Protein AF-A0A2I2DUN1-F1 (afdb_monomer_lite)

pLDDT: mean 84.54, std 8.42, range [51.53, 95.88]

Secondary structure (DSSP, 8-state):
-HHHHHHHHHSPPPPHHHHHHHHHHT-SGGGHHHHHHHHHHHHHHHTSSHHHHHHHHHHHHHHHHHTSTTHHHHHHHHHHHHHHHHHHHHHH-TT-HHHHHHHHHHHHHHHHHHHHTGGGHHHHH---S--

Structure (mmCIF, N/CA/C/O backbone):
data_AF-A0A2I2DUN1-F1
#
_entry.id   AF-A0A2I2DUN1-F1
#
loop_
_atom_site.group_PDB
_atom_site.id
_atom_site.type_symbol
_atom_site.label_atom_id
_atom_site.label_alt_id
_atom_site.label_comp_id
_atom_site.label_asym_id
_atom_site.label_entity_id
_atom_site.label_seq_id
_atom_site.pdbx_PDB_ins_code
_atom_site.Cartn_x
_atom_site.Cartn_y
_atom_site.Cartn_z
_atom_site.occupancy
_atom_site.B_iso_or_equiv
_atom_site.auth_s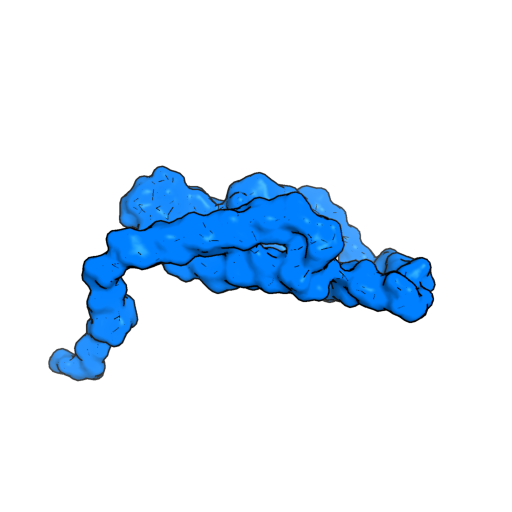eq_id
_atom_site.auth_comp_id
_atom_site.auth_asym_id
_atom_site.auth_atom_id
_atom_site.pdbx_PDB_model_num
ATOM 1 N N . MET A 1 1 ? -8.203 2.392 -2.432 1.00 71.81 1 MET A N 1
ATOM 2 C CA . MET A 1 1 ? -8.139 1.013 -1.894 1.00 71.81 1 MET A CA 1
ATOM 3 C C . MET A 1 1 ? -9.048 0.080 -2.682 1.00 71.81 1 MET A C 1
ATOM 5 O O . MET A 1 1 ? -8.516 -0.752 -3.393 1.00 71.81 1 MET A O 1
ATOM 9 N N . ILE A 1 2 ? -10.376 0.272 -2.680 1.00 75.69 2 ILE A N 1
ATOM 10 C CA . ILE A 1 2 ? -11.302 -0.613 -3.422 1.00 75.69 2 ILE A CA 1
ATOM 11 C C . ILE A 1 2 ? -11.012 -0.655 -4.931 1.00 75.69 2 ILE A C 1
ATOM 13 O O . ILE A 1 2 ? -10.870 -1.734 -5.494 1.00 75.69 2 ILE A O 1
ATOM 17 N N . TYR A 1 3 ? -10.852 0.506 -5.572 1.00 76.25 3 TYR A N 1
ATOM 18 C CA . TYR A 1 3 ? -10.528 0.588 -7.003 1.00 76.25 3 TYR A CA 1
ATOM 19 C C . TYR A 1 3 ? -9.243 -0.183 -7.371 1.00 76.25 3 TYR A C 1
ATOM 21 O O . TYR A 1 3 ? -9.270 -1.042 -8.251 1.00 76.25 3 TYR A O 1
ATOM 29 N N . GLY A 1 4 ? -8.149 0.054 -6.636 1.00 73.38 4 GLY A N 1
ATOM 30 C CA . GLY A 1 4 ? -6.874 -0.647 -6.839 1.00 73.38 4 GLY A CA 1
ATOM 31 C C . GLY A 1 4 ? -6.973 -2.156 -6.600 1.00 73.38 4 GLY A C 1
ATOM 32 O O . GLY A 1 4 ? -6.402 -2.932 -7.361 1.00 73.38 4 GLY A O 1
ATOM 33 N N . GLY A 1 5 ? -7.768 -2.584 -5.615 1.00 74.69 5 GLY A N 1
ATOM 34 C CA . GLY A 1 5 ? -8.011 -3.998 -5.344 1.00 74.69 5 GLY A CA 1
ATOM 35 C C . GLY A 1 5 ? -8.710 -4.716 -6.501 1.00 74.69 5 GLY A C 1
ATOM 36 O O . GLY A 1 5 ? -8.259 -5.782 -6.908 1.00 74.69 5 GLY A O 1
ATOM 37 N N . VAL A 1 6 ? -9.758 -4.121 -7.090 1.00 78.69 6 VAL A N 1
AT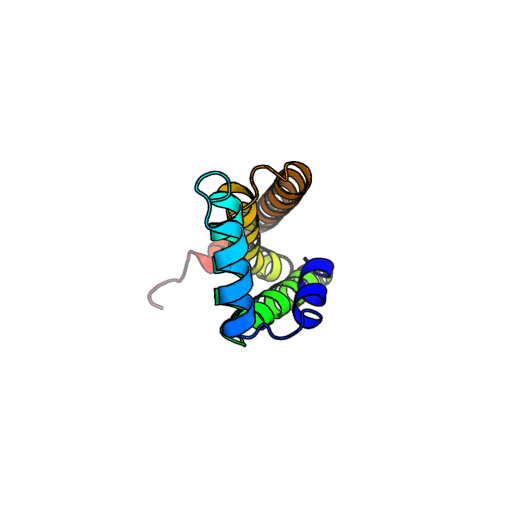OM 38 C CA . VAL A 1 6 ? -10.477 -4.701 -8.246 1.00 78.69 6 VAL A CA 1
ATOM 39 C C . VAL A 1 6 ? -9.569 -4.827 -9.472 1.00 78.69 6 VAL A C 1
ATOM 41 O O . VAL A 1 6 ? -9.553 -5.872 -10.125 1.00 78.69 6 VAL A O 1
ATOM 44 N N . GLN A 1 7 ? -8.770 -3.799 -9.766 1.00 78.81 7 GLN A N 1
ATOM 45 C CA . GLN A 1 7 ? -7.868 -3.780 -10.923 1.00 78.81 7 GLN A CA 1
ATOM 46 C C . GLN A 1 7 ? -6.846 -4.933 -10.896 1.00 78.81 7 GLN A C 1
ATOM 48 O O . GLN A 1 7 ? -6.428 -5.443 -11.941 1.00 78.81 7 GLN A O 1
ATOM 53 N N . LYS A 1 8 ? -6.470 -5.401 -9.699 1.00 76.25 8 LYS A N 1
ATOM 54 C CA . LYS A 1 8 ? -5.523 -6.510 -9.529 1.00 76.25 8 LYS A CA 1
ATOM 55 C C . LYS A 1 8 ? -6.072 -7.858 -9.997 1.00 76.25 8 LYS A C 1
ATOM 57 O O . LYS A 1 8 ? -5.286 -8.677 -10.464 1.00 76.25 8 LYS A O 1
ATOM 62 N N . PHE A 1 9 ? -7.390 -8.063 -9.963 1.00 78.31 9 PHE A N 1
ATOM 63 C CA . PHE A 1 9 ? -8.041 -9.285 -10.461 1.00 78.31 9 PHE A CA 1
ATOM 64 C C . PHE A 1 9 ? -8.291 -9.275 -11.972 1.00 78.31 9 PHE A C 1
ATOM 66 O O . PHE A 1 9 ? -8.502 -10.328 -12.564 1.00 78.31 9 PHE A O 1
ATOM 73 N N . GLN A 1 10 ? -8.256 -8.101 -12.603 1.00 75.62 10 GLN A N 1
ATOM 74 C CA . GLN A 1 10 ? -8.460 -7.942 -14.047 1.00 75.62 10 GLN A CA 1
ATOM 75 C C . GLN A 1 10 ? -7.154 -8.050 -14.849 1.00 75.62 10 GLN A C 1
ATOM 77 O O . GLN A 1 10 ? -7.181 -8.100 -16.076 1.00 75.62 10 GLN A O 1
ATOM 82 N N . SER A 1 11 ? -6.001 -8.068 -14.173 1.00 69.25 11 SER A N 1
ATOM 83 C CA . SER A 1 11 ? -4.699 -8.188 -14.832 1.00 69.25 11 SER A CA 1
ATOM 84 C C . SER A 1 11 ? -4.514 -9.597 -15.415 1.00 69.25 11 SER A C 1
ATOM 86 O O . SER A 1 11 ? -4.630 -10.563 -14.658 1.00 69.25 11 SER A O 1
ATOM 88 N N . PRO A 1 12 ? -4.185 -9.742 -16.715 1.00 73.12 12 PRO A N 1
ATOM 89 C CA . PRO A 1 12 ? -3.924 -11.051 -17.301 1.00 73.12 12 PRO A CA 1
ATOM 90 C C . PRO A 1 12 ? -2.699 -11.715 -16.643 1.00 73.12 12 PRO A C 1
ATOM 92 O O . PRO A 1 12 ? -1.795 -11.003 -16.179 1.00 73.12 12 PRO A O 1
ATOM 95 N N . PRO A 1 13 ? -2.643 -13.060 -16.601 1.00 72.38 13 PRO A N 1
ATOM 96 C CA . PRO A 1 13 ? -1.451 -13.779 -16.165 1.00 72.38 13 PRO A CA 1
ATOM 97 C C . PRO A 1 13 ? -0.275 -13.396 -17.064 1.00 72.38 13 PRO A C 1
ATOM 99 O O . PRO A 1 13 ? -0.421 -13.386 -18.283 1.00 72.38 13 PRO A O 1
ATOM 102 N N . ILE A 1 14 ? 0.877 -13.079 -16.473 1.00 78.88 14 ILE A N 1
ATOM 103 C CA . ILE A 1 14 ? 2.088 -12.746 -17.231 1.00 78.88 14 ILE A CA 1
ATOM 104 C C . ILE A 1 14 ? 2.970 -13.989 -17.298 1.00 78.88 14 ILE A C 1
ATOM 106 O O . ILE A 1 14 ? 3.287 -14.581 -16.264 1.00 78.88 14 ILE A O 1
ATOM 110 N N . THR A 1 15 ? 3.386 -14.377 -18.500 1.00 83.56 15 THR A N 1
ATOM 111 C CA . THR A 1 15 ? 4.255 -15.544 -18.687 1.00 83.56 15 THR A CA 1
ATOM 112 C C . THR A 1 15 ? 5.733 -15.209 -18.424 1.00 83.56 15 THR A C 1
ATOM 114 O O . THR A 1 15 ? 6.150 -14.060 -18.586 1.00 83.56 15 THR A O 1
ATOM 117 N N . PRO A 1 16 ? 6.576 -16.191 -18.049 1.00 82.94 16 PRO A N 1
ATOM 118 C CA . PRO A 1 16 ? 8.024 -15.990 -17.917 1.00 82.94 16 PRO A CA 1
ATOM 119 C C . PRO A 1 16 ? 8.706 -15.425 -19.164 1.00 82.94 16 PRO A C 1
ATOM 121 O O . PRO A 1 16 ? 9.596 -14.584 -19.046 1.00 82.94 16 PRO A O 1
ATOM 124 N N . ILE A 1 17 ? 8.253 -15.838 -20.349 1.00 86.44 17 ILE A N 1
ATOM 125 C CA . ILE A 1 17 ? 8.809 -15.386 -21.628 1.00 86.44 17 ILE A CA 1
ATOM 126 C C . ILE A 1 17 ? 8.505 -13.903 -21.866 1.00 86.44 17 ILE A C 1
ATOM 128 O O . ILE A 1 17 ? 9.417 -13.136 -22.156 1.00 86.44 17 ILE A O 1
ATOM 132 N N . GLU A 1 18 ? 7.265 -13.465 -21.639 1.00 84.75 18 GLU A N 1
ATOM 133 C CA . GLU A 1 18 ? 6.884 -12.051 -21.780 1.00 84.75 18 GLU A CA 1
ATOM 134 C C . GLU A 1 18 ? 7.641 -11.132 -20.812 1.00 84.75 18 GLU A C 1
ATOM 136 O O . GLU A 1 18 ? 7.938 -9.982 -21.141 1.00 84.75 18 GLU A O 1
ATOM 141 N N . VAL A 1 19 ? 7.954 -11.613 -19.604 1.00 86.44 19 VAL A N 1
ATOM 142 C CA . VAL A 1 19 ? 8.745 -10.846 -18.627 1.00 86.44 19 VAL A CA 1
ATOM 143 C C . VAL A 1 19 ? 10.181 -10.694 -19.092 1.00 86.44 19 VAL A C 1
ATOM 145 O O . VAL A 1 19 ? 10.721 -9.593 -19.007 1.00 86.44 19 VAL A O 1
ATOM 148 N N . LEU A 1 20 ? 10.781 -11.763 -19.618 1.00 87.69 20 LEU A N 1
ATOM 149 C CA . LEU A 1 20 ? 12.129 -11.720 -20.173 1.00 87.69 20 LEU A CA 1
ATOM 150 C C . LEU A 1 20 ? 12.208 -10.767 -21.373 1.00 87.69 20 LEU A C 1
ATOM 152 O O . LEU A 1 20 ? 13.117 -9.943 -21.443 1.00 87.69 20 LEU A O 1
ATOM 156 N N . GLU A 1 21 ? 11.238 -10.827 -22.285 1.00 87.88 21 GLU A N 1
ATOM 157 C CA . GLU A 1 21 ? 11.159 -9.917 -23.433 1.00 87.88 21 GLU A CA 1
ATOM 158 C C . GLU A 1 21 ? 11.015 -8.454 -22.999 1.00 87.88 21 GLU A C 1
ATOM 160 O O . GLU A 1 21 ? 11.733 -7.585 -23.501 1.00 87.88 21 GLU A O 1
ATOM 165 N N . LYS A 1 22 ? 10.136 -8.167 -22.028 1.00 85.69 22 LYS A N 1
ATOM 166 C CA . LYS A 1 22 ? 9.994 -6.815 -21.472 1.00 85.69 22 LYS A CA 1
ATOM 167 C C . LYS A 1 22 ? 11.271 -6.353 -20.779 1.00 85.69 22 LYS A C 1
ATOM 169 O O . LYS A 1 22 ? 11.701 -5.236 -21.031 1.00 85.69 22 LYS A O 1
ATOM 174 N N . ALA A 1 23 ? 11.892 -7.185 -19.949 1.00 87.81 23 ALA A N 1
ATOM 175 C CA . ALA A 1 23 ? 13.126 -6.830 -19.252 1.00 87.81 23 ALA A CA 1
ATOM 176 C C . ALA A 1 23 ? 14.267 -6.519 -20.237 1.00 87.81 23 ALA A C 1
ATOM 178 O O . ALA A 1 23 ? 14.926 -5.493 -20.105 1.00 87.81 23 ALA A O 1
ATOM 179 N N . ASN A 1 24 ? 14.435 -7.339 -21.279 1.00 87.69 24 ASN A N 1
ATOM 180 C CA . ASN A 1 24 ? 15.437 -7.110 -22.325 1.00 87.69 24 ASN A CA 1
ATOM 181 C C . ASN A 1 24 ? 15.185 -5.823 -23.121 1.00 87.69 24 ASN A C 1
ATOM 183 O O . ASN A 1 24 ? 16.129 -5.180 -23.568 1.00 87.69 24 ASN A O 1
ATOM 187 N N . LYS A 1 25 ? 13.924 -5.408 -23.290 1.00 88.81 25 LYS A N 1
ATOM 188 C CA . LYS A 1 25 ? 13.594 -4.146 -23.966 1.00 88.81 25 LYS A CA 1
ATOM 189 C C . LYS A 1 25 ? 14.042 -2.909 -23.174 1.00 88.81 25 LYS A C 1
ATOM 191 O O . LYS A 1 25 ? 14.328 -1.882 -23.780 1.00 88.81 25 LYS A O 1
ATOM 196 N N . PHE A 1 26 ? 14.099 -3.007 -21.846 1.00 86.56 26 PHE A N 1
ATOM 197 C CA . PHE A 1 26 ? 14.463 -1.915 -20.936 1.00 86.56 26 PHE A CA 1
ATOM 198 C C . PHE A 1 26 ? 15.818 -2.154 -20.249 1.00 86.56 26 PHE A C 1
ATOM 200 O O . PHE A 1 26 ? 16.071 -1.612 -19.179 1.00 86.56 26 PHE A O 1
ATOM 207 N N . SER A 1 27 ? 16.701 -2.961 -20.844 1.00 84.69 27 SER A N 1
ATOM 208 C CA . SER A 1 27 ? 17.981 -3.340 -20.234 1.00 84.69 27 SER A CA 1
ATOM 209 C C . SER A 1 27 ? 19.077 -2.270 -20.331 1.00 84.69 27 SER A C 1
ATOM 211 O O . SER A 1 27 ? 20.200 -2.524 -19.896 1.00 84.69 27 SER A O 1
AT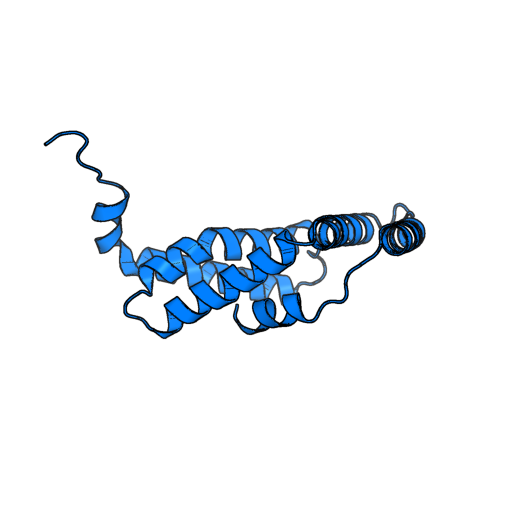OM 213 N N . SER A 1 28 ? 18.811 -1.110 -20.943 1.00 87.50 28 SER A N 1
ATOM 214 C CA . SER A 1 28 ? 19.802 -0.032 -21.014 1.00 87.50 28 SER A CA 1
ATOM 215 C C . SER A 1 28 ? 19.953 0.689 -19.663 1.00 87.50 28 SER A C 1
ATOM 217 O O . SER A 1 28 ? 18.975 0.786 -18.917 1.00 87.50 28 SER A O 1
ATOM 219 N N . PRO A 1 29 ? 21.155 1.202 -19.323 1.00 80.12 29 PRO A N 1
ATOM 220 C CA . PRO A 1 29 ? 21.414 1.823 -18.021 1.00 80.12 29 PRO A CA 1
ATOM 221 C C . PRO A 1 29 ? 20.484 2.999 -17.701 1.00 80.12 29 PRO A C 1
ATOM 223 O O . PRO A 1 29 ? 20.107 3.182 -16.549 1.00 80.12 29 PRO A O 1
ATOM 226 N N . GLU A 1 30 ? 20.057 3.774 -18.705 1.00 84.50 30 GLU A N 1
ATOM 227 C CA . GLU A 1 30 ? 19.118 4.882 -18.491 1.00 84.50 30 GLU A CA 1
ATOM 228 C C . GLU A 1 30 ? 17.701 4.448 -18.065 1.00 84.50 30 GLU A C 1
ATOM 230 O O . GLU A 1 30 ? 16.943 5.269 -17.555 1.00 84.50 30 GLU A O 1
ATOM 235 N N . ASN A 1 31 ? 17.344 3.173 -18.243 1.00 85.88 31 ASN A N 1
ATOM 236 C CA . ASN A 1 31 ? 16.021 2.626 -17.933 1.00 85.88 31 ASN A CA 1
ATOM 237 C C . ASN A 1 31 ? 15.991 1.823 -16.624 1.00 85.88 31 ASN A C 1
ATOM 239 O O . ASN A 1 31 ? 15.010 1.125 -16.357 1.00 85.88 31 ASN A O 1
ATOM 243 N N . GLU A 1 32 ? 17.038 1.904 -15.798 1.00 85.44 32 GLU A N 1
ATOM 244 C CA . GLU A 1 32 ? 17.163 1.113 -14.569 1.00 85.44 32 GLU A CA 1
ATOM 245 C C . GLU A 1 32 ? 15.924 1.189 -13.644 1.00 85.44 32 GLU A C 1
ATOM 247 O O . GLU A 1 32 ? 15.436 0.124 -13.250 1.00 85.44 32 GLU A O 1
ATOM 252 N N . PRO A 1 33 ? 15.322 2.365 -13.357 1.00 84.56 33 PRO A N 1
ATOM 253 C CA . PRO A 1 33 ? 14.117 2.441 -12.520 1.00 84.56 33 PRO A CA 1
ATOM 254 C C . PRO A 1 33 ? 12.918 1.706 -13.140 1.00 84.56 33 PRO A C 1
ATOM 256 O O . PRO A 1 33 ? 12.215 0.940 -12.476 1.00 84.56 33 PRO A O 1
ATOM 259 N N . THR A 1 34 ? 12.718 1.868 -14.451 1.00 86.06 34 THR A N 1
ATOM 260 C CA . THR A 1 34 ? 11.658 1.183 -15.200 1.00 86.06 34 THR A CA 1
ATOM 261 C C . THR A 1 34 ? 11.877 -0.329 -15.220 1.00 86.06 34 THR A C 1
ATOM 263 O O . THR A 1 34 ? 10.926 -1.096 -15.061 1.00 86.06 34 THR A O 1
ATOM 266 N N . LEU A 1 35 ? 13.126 -0.776 -15.366 1.00 88.19 35 LEU A N 1
ATOM 267 C CA . LEU A 1 35 ? 13.489 -2.187 -15.319 1.00 88.19 35 LEU A CA 1
ATOM 268 C C . LEU A 1 35 ? 13.202 -2.790 -13.937 1.00 88.19 35 LEU A C 1
ATOM 270 O O . LEU A 1 35 ? 12.586 -3.854 -13.854 1.00 88.19 35 LEU A O 1
ATOM 274 N N . GLN A 1 36 ? 13.572 -2.096 -12.857 1.00 89.38 36 GLN A N 1
ATOM 275 C CA . GLN A 1 36 ? 13.282 -2.519 -11.482 1.00 89.38 36 GLN A CA 1
ATOM 276 C C . GLN A 1 36 ? 11.769 -2.637 -11.235 1.00 89.38 36 GLN A C 1
ATOM 278 O O . GLN A 1 36 ? 11.314 -3.663 -10.721 1.00 89.38 36 GLN A O 1
ATOM 283 N N . LYS A 1 37 ? 10.970 -1.656 -11.681 1.00 88.38 37 LYS A N 1
ATOM 284 C CA . LYS A 1 37 ? 9.494 -1.697 -11.643 1.00 88.38 37 LYS A CA 1
ATOM 285 C C . LYS A 1 37 ? 8.935 -2.907 -12.391 1.00 88.38 37 LYS A C 1
ATOM 287 O O . LYS A 1 37 ? 8.114 -3.648 -11.843 1.00 88.38 37 LYS A O 1
ATOM 292 N N . ILE A 1 38 ? 9.389 -3.138 -13.626 1.00 87.62 38 ILE A N 1
ATOM 293 C CA . ILE A 1 38 ? 8.945 -4.271 -14.450 1.00 87.62 38 ILE A CA 1
ATOM 294 C C . ILE A 1 38 ? 9.246 -5.590 -13.746 1.00 87.62 38 ILE A C 1
ATOM 296 O O . ILE A 1 38 ? 8.346 -6.423 -13.637 1.00 87.62 38 ILE A O 1
ATOM 300 N N . LEU A 1 39 ? 10.472 -5.779 -13.256 1.00 89.62 39 LEU A N 1
ATOM 301 C CA . LEU A 1 39 ? 10.888 -7.012 -12.590 1.00 89.62 39 LEU A CA 1
ATOM 302 C C . LEU A 1 39 ? 10.116 -7.241 -11.289 1.00 89.62 39 LEU A C 1
ATOM 304 O O . LEU A 1 39 ? 9.657 -8.356 -11.048 1.00 89.62 39 LEU A O 1
ATOM 308 N N . TYR A 1 40 ? 9.900 -6.190 -10.495 1.00 90.25 40 TYR A N 1
ATOM 309 C CA . TYR A 1 40 ? 9.131 -6.266 -9.257 1.00 90.25 40 TYR A CA 1
ATOM 310 C C . TYR A 1 40 ? 7.678 -6.691 -9.508 1.00 90.25 40 TYR A C 1
ATOM 312 O O . TYR A 1 40 ? 7.228 -7.717 -8.992 1.00 90.25 40 TYR A O 1
ATOM 320 N N . ILE A 1 41 ? 6.945 -5.946 -10.347 1.00 87.44 41 ILE A N 1
ATOM 321 C CA . ILE A 1 41 ? 5.535 -6.241 -10.652 1.00 87.44 41 ILE A CA 1
ATOM 322 C C . ILE A 1 41 ? 5.409 -7.631 -11.280 1.00 87.44 41 ILE A C 1
ATOM 324 O O . ILE A 1 41 ? 4.500 -8.391 -10.943 1.00 87.44 41 ILE A O 1
ATOM 328 N N . SER A 1 42 ? 6.318 -7.964 -12.195 1.00 87.88 42 SER A N 1
ATOM 329 C CA . SER A 1 42 ? 6.320 -9.247 -12.891 1.00 87.88 42 SER A CA 1
ATOM 330 C C . SER A 1 42 ? 6.573 -10.407 -11.942 1.00 87.88 42 SER A C 1
ATOM 332 O O . SER A 1 42 ? 5.806 -11.365 -11.964 1.00 87.88 42 SER A O 1
ATOM 334 N N . GLY A 1 43 ? 7.579 -10.304 -11.071 1.00 87.44 43 GLY A N 1
ATOM 335 C CA . GLY A 1 43 ? 7.869 -11.321 -10.065 1.00 87.44 43 GLY A CA 1
ATOM 336 C C . GLY A 1 43 ? 6.671 -11.550 -9.150 1.00 87.44 43 GLY A C 1
ATOM 337 O O . GLY A 1 43 ? 6.242 -12.686 -8.962 1.00 87.44 43 GLY A O 1
ATOM 338 N N . VAL A 1 44 ? 6.044 -10.471 -8.673 1.00 87.75 44 VAL A N 1
ATOM 339 C CA . VAL A 1 44 ? 4.850 -10.559 -7.826 1.00 87.75 44 VAL A CA 1
ATOM 340 C C . VAL A 1 44 ? 3.664 -11.198 -8.561 1.00 87.75 44 VAL A C 1
ATOM 342 O O . VAL A 1 44 ? 2.990 -12.063 -7.996 1.00 87.75 44 VAL A O 1
ATOM 345 N N . LYS A 1 45 ? 3.399 -10.820 -9.818 1.00 85.31 45 LYS A N 1
ATOM 346 C CA . LYS A 1 45 ? 2.300 -11.388 -10.621 1.00 85.31 45 LYS A CA 1
ATOM 347 C C . LYS A 1 45 ? 2.537 -12.850 -11.000 1.00 85.31 45 LYS A C 1
ATOM 349 O O . LYS A 1 45 ? 1.592 -13.634 -10.971 1.00 85.31 45 LYS A O 1
ATOM 354 N N . GLN A 1 46 ? 3.776 -13.232 -11.300 1.00 84.56 46 GLN A N 1
ATOM 355 C CA . GLN A 1 46 ? 4.141 -14.604 -11.663 1.00 84.56 46 GLN A CA 1
ATOM 356 C C . GLN A 1 46 ? 3.943 -15.607 -10.529 1.00 84.56 46 GLN A C 1
ATOM 358 O O . GLN A 1 46 ? 3.688 -16.776 -10.806 1.00 84.56 46 GLN A O 1
ATOM 363 N N . THR A 1 47 ? 3.994 -15.171 -9.264 1.00 84.50 47 THR A N 1
ATOM 364 C CA . THR A 1 47 ? 3.663 -16.060 -8.135 1.00 84.50 47 THR A CA 1
ATOM 365 C C . THR A 1 47 ? 2.232 -16.601 -8.197 1.00 84.50 47 THR A C 1
ATOM 367 O O . THR A 1 47 ? 1.922 -17.583 -7.531 1.00 84.50 47 THR A O 1
ATOM 370 N N . GLY A 1 48 ? 1.337 -15.956 -8.953 1.00 80.06 48 GLY A N 1
ATOM 371 C CA . GLY A 1 48 ? -0.047 -16.385 -9.139 1.00 80.06 48 GLY A CA 1
ATOM 372 C C . GLY A 1 48 ? -0.968 -16.138 -7.941 1.00 80.06 48 GLY A C 1
ATOM 373 O O . GLY A 1 48 ? -2.176 -16.111 -8.134 1.00 80.06 48 GLY A O 1
ATOM 374 N N . TYR A 1 49 ? -0.436 -15.896 -6.736 1.00 84.19 49 TYR A N 1
ATOM 375 C CA . TYR A 1 49 ? -1.244 -15.667 -5.532 1.00 84.19 49 TYR A CA 1
ATOM 376 C C . TYR A 1 49 ? -1.010 -14.297 -4.888 1.00 84.19 49 TYR A C 1
ATOM 378 O O . TYR A 1 49 ? -1.963 -13.681 -4.417 1.00 84.19 49 TYR A O 1
ATOM 386 N N . PHE A 1 50 ? 0.224 -13.776 -4.860 1.00 86.75 50 PHE A N 1
ATOM 387 C CA . PHE A 1 50 ? 0.540 -12.610 -4.026 1.00 86.75 50 PHE A CA 1
ATOM 388 C C . PHE A 1 50 ? -0.192 -11.349 -4.495 1.00 86.75 50 PHE A C 1
ATOM 390 O O . PHE A 1 50 ? -0.762 -10.620 -3.687 1.00 86.75 50 PHE A O 1
ATOM 397 N N . TRP A 1 51 ? -0.251 -11.126 -5.812 1.00 84.62 51 TRP A N 1
ATOM 398 C CA . TRP A 1 51 ? -0.977 -9.996 -6.402 1.00 84.62 51 TRP A CA 1
ATOM 399 C C . TRP A 1 51 ? -2.485 -10.038 -6.095 1.00 84.62 51 TRP A C 1
ATOM 401 O O . TRP A 1 51 ? -3.096 -9.007 -5.812 1.00 84.62 51 TRP A O 1
ATOM 411 N N . GLN A 1 52 ? -3.073 -11.238 -6.093 1.00 86.56 52 GLN A N 1
ATOM 412 C CA . GLN A 1 52 ? -4.487 -11.460 -5.777 1.00 86.56 52 GLN A CA 1
ATOM 413 C C . GLN A 1 52 ? -4.765 -11.297 -4.281 1.00 86.56 52 GLN A C 1
ATOM 415 O O . GLN A 1 52 ? -5.736 -10.644 -3.913 1.00 86.56 52 GLN A O 1
ATOM 420 N N . VAL A 1 53 ? -3.897 -11.829 -3.413 1.00 88.81 53 VAL A N 1
ATOM 421 C CA . VAL A 1 53 ? -3.989 -11.655 -1.954 1.00 88.81 53 VAL A CA 1
ATOM 422 C C . VAL A 1 53 ? -3.874 -10.180 -1.586 1.00 88.81 53 VAL A C 1
ATOM 424 O O . VAL A 1 53 ? -4.673 -9.684 -0.796 1.00 88.81 53 VAL A O 1
ATOM 427 N N . LEU A 1 54 ? -2.943 -9.452 -2.208 1.00 86.75 54 LEU A N 1
ATOM 428 C CA . LEU A 1 54 ? -2.798 -8.011 -2.025 1.00 86.75 54 LEU A CA 1
ATOM 429 C C . LEU A 1 54 ? -4.106 -7.277 -2.378 1.00 86.75 54 LEU A C 1
ATOM 431 O O . LEU A 1 54 ? -4.584 -6.462 -1.591 1.00 86.75 54 LEU A O 1
ATOM 435 N N . GLY A 1 55 ? -4.713 -7.602 -3.526 1.00 87.25 55 GLY A N 1
ATOM 436 C CA . GLY A 1 55 ? -5.999 -7.033 -3.942 1.00 87.25 55 GLY A CA 1
ATOM 437 C C . GLY A 1 55 ? -7.166 -7.423 -3.030 1.00 87.25 55 GLY A C 1
ATOM 438 O O . GLY A 1 55 ? -7.982 -6.573 -2.678 1.00 87.25 55 GLY A O 1
ATOM 439 N N . PHE A 1 56 ? -7.229 -8.680 -2.589 1.00 90.12 56 PHE A N 1
ATOM 440 C CA . PHE A 1 56 ? -8.245 -9.160 -1.652 1.00 90.12 56 PHE A CA 1
ATOM 441 C C . PHE A 1 56 ? -8.167 -8.426 -0.310 1.00 90.12 56 PHE A C 1
ATOM 443 O O . PHE A 1 56 ? -9.186 -7.952 0.185 1.00 90.12 56 PHE A O 1
ATOM 450 N N . CYS A 1 57 ? -6.966 -8.273 0.253 1.00 89.56 57 CYS A N 1
ATOM 451 C CA . CYS A 1 57 ? -6.750 -7.535 1.495 1.00 89.56 57 CYS A CA 1
ATOM 452 C C . CYS A 1 57 ? -7.184 -6.067 1.365 1.00 89.56 57 CYS A C 1
ATOM 454 O O . CYS A 1 57 ? -7.867 -5.545 2.244 1.00 89.56 57 CYS A O 1
ATOM 456 N N . GLU A 1 58 ? -6.850 -5.400 0.256 1.00 87.81 58 GLU A N 1
ATOM 457 C CA . GLU A 1 58 ? -7.279 -4.017 0.007 1.00 87.81 58 GLU A CA 1
ATOM 458 C C . GLU A 1 58 ? -8.801 -3.870 -0.079 1.00 87.81 58 GLU A C 1
ATOM 460 O O . GLU A 1 58 ? -9.348 -2.880 0.414 1.00 87.81 58 GLU A O 1
ATOM 465 N N . LEU A 1 59 ? -9.486 -4.845 -0.684 1.00 89.06 59 LEU A N 1
ATOM 466 C CA . LEU A 1 59 ? -10.945 -4.874 -0.756 1.00 89.06 59 LEU A CA 1
ATOM 467 C C . LEU A 1 59 ? -11.562 -5.147 0.611 1.00 89.06 59 LEU A C 1
ATOM 469 O O . LEU A 1 59 ? -12.422 -4.386 1.048 1.00 89.06 59 LEU A O 1
ATOM 473 N N . LEU A 1 60 ? -11.104 -6.195 1.297 1.00 90.06 60 LEU A N 1
ATOM 474 C CA . LEU A 1 60 ? -11.629 -6.617 2.589 1.00 90.06 60 LEU A CA 1
ATOM 475 C C . LEU A 1 60 ? -11.481 -5.508 3.628 1.00 90.06 60 LEU A C 1
ATOM 477 O O . LEU A 1 60 ? -12.465 -5.079 4.228 1.00 90.06 60 LEU A O 1
ATOM 481 N N . PHE A 1 61 ? -10.265 -5.006 3.830 1.00 88.56 61 PHE A N 1
ATOM 482 C CA . PHE A 1 61 ? -10.033 -4.001 4.859 1.00 88.56 61 PHE A CA 1
ATOM 483 C C . PHE A 1 61 ? -10.520 -2.611 4.431 1.00 88.56 61 PHE A C 1
ATOM 485 O O . PHE A 1 61 ? -11.000 -1.847 5.269 1.00 88.56 61 PHE A O 1
ATOM 492 N N . GLY A 1 62 ? -10.489 -2.301 3.129 1.00 86.19 62 GLY A N 1
ATOM 493 C CA . GLY A 1 62 ? -11.129 -1.102 2.582 1.00 86.19 62 GLY A CA 1
ATOM 494 C C . GLY A 1 62 ? -12.640 -1.092 2.822 1.00 86.19 62 GLY A C 1
ATOM 495 O O . GLY A 1 62 ? -13.201 -0.055 3.165 1.00 86.19 62 GLY A O 1
ATOM 496 N N . PHE A 1 63 ? -13.295 -2.247 2.715 1.00 87.94 63 PHE A N 1
ATOM 497 C CA . PHE A 1 63 ? -14.708 -2.419 3.040 1.00 87.94 63 PHE A CA 1
ATOM 498 C C . PHE A 1 63 ? -14.977 -2.341 4.551 1.00 87.94 63 PHE A C 1
ATOM 500 O O . PHE A 1 63 ? -15.925 -1.680 4.973 1.00 87.94 63 PHE A O 1
ATOM 507 N N . LEU A 1 64 ? -14.108 -2.921 5.387 1.00 86.25 64 LEU A N 1
ATOM 508 C CA . LEU A 1 64 ? -14.216 -2.822 6.851 1.00 86.25 64 LEU A CA 1
ATOM 509 C C . LEU A 1 64 ? -14.111 -1.379 7.370 1.00 86.25 64 LEU A C 1
ATOM 511 O O . LEU A 1 64 ? -14.699 -1.077 8.411 1.00 86.25 64 LEU A O 1
ATOM 515 N N . LEU A 1 65 ? -13.415 -0.484 6.656 1.00 84.62 65 LEU A N 1
ATOM 516 C CA . LEU A 1 65 ? -13.434 0.955 6.948 1.00 84.62 65 LEU A CA 1
ATOM 517 C C . LEU A 1 65 ? -14.809 1.593 6.701 1.00 84.62 65 LEU A C 1
ATOM 519 O O . LEU A 1 65 ? -15.207 2.475 7.460 1.00 84.62 65 LEU A O 1
ATOM 523 N N . ILE A 1 66 ? -15.547 1.147 5.678 1.00 85.44 66 ILE A N 1
ATOM 524 C CA . ILE A 1 66 ? -16.875 1.684 5.334 1.00 85.44 66 ILE A CA 1
ATOM 525 C C . ILE A 1 66 ? -17.915 1.288 6.386 1.00 85.44 66 ILE A C 1
ATOM 527 O O . ILE A 1 66 ? -18.760 2.103 6.744 1.00 85.44 66 ILE A O 1
ATOM 531 N N . ILE A 1 67 ? -17.834 0.065 6.922 1.00 84.00 67 ILE A N 1
ATOM 532 C CA . ILE A 1 67 ? -18.793 -0.448 7.917 1.00 84.00 67 ILE A CA 1
ATOM 533 C C . ILE A 1 67 ? -18.681 0.280 9.275 1.00 84.00 67 ILE A C 1
ATOM 535 O O . ILE A 1 67 ? -19.597 0.182 10.085 1.00 84.00 67 ILE A O 1
ATOM 539 N N . GLN A 1 68 ? -17.609 1.050 9.522 1.00 71.69 68 GLN A N 1
ATOM 540 C CA . GLN A 1 68 ? -17.313 1.854 10.729 1.00 71.69 68 GLN A CA 1
ATOM 541 C C . GLN A 1 68 ? -17.214 1.084 12.062 1.00 71.69 68 GLN A C 1
ATOM 543 O O . GLN A 1 68 ? -16.321 1.377 12.855 1.00 71.69 68 GLN A O 1
ATOM 548 N N . ILE A 1 69 ? -18.040 0.060 12.301 1.00 66.69 69 ILE A N 1
ATOM 549 C CA . ILE A 1 69 ? -18.036 -0.797 13.501 1.00 66.69 69 ILE A CA 1
ATOM 550 C C . ILE A 1 69 ? -16.664 -1.466 13.679 1.00 66.69 69 ILE A C 1
ATOM 552 O O . ILE A 1 69 ? -16.129 -1.546 14.783 1.00 66.69 69 ILE A O 1
ATOM 556 N N . THR A 1 70 ? -16.051 -1.879 12.570 1.00 77.56 70 THR A N 1
ATOM 557 C CA . THR A 1 70 ? -14.718 -2.495 12.504 1.00 77.56 70 THR A CA 1
ATOM 558 C C . THR A 1 70 ? -13.633 -1.526 12.035 1.00 77.56 70 THR A C 1
ATOM 560 O O . THR A 1 70 ? -12.544 -1.964 11.667 1.00 77.56 70 THR A O 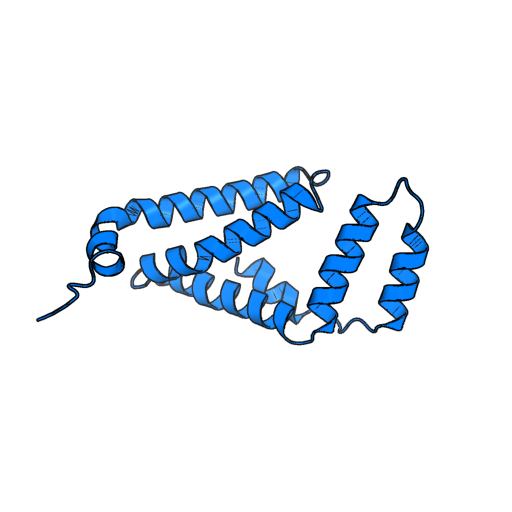1
ATOM 563 N N . GLY A 1 71 ? -13.900 -0.214 12.038 1.00 78.69 71 GLY A N 1
ATOM 564 C CA . GLY A 1 71 ? -13.034 0.792 11.413 1.00 78.69 71 GLY A CA 1
ATOM 565 C C . GLY A 1 71 ? -11.601 0.795 11.950 1.00 78.69 71 GLY A C 1
ATOM 566 O O . GLY A 1 71 ? -10.663 0.922 11.173 1.00 78.69 71 GLY A O 1
ATOM 567 N N . PHE A 1 72 ? -11.416 0.560 13.253 1.00 85.06 72 PHE A N 1
ATOM 568 C CA . PHE A 1 72 ? -10.083 0.457 13.860 1.00 85.06 72 PHE A CA 1
ATOM 569 C C . PHE A 1 72 ? -9.299 -0.777 13.391 1.00 85.06 72 PHE A C 1
ATOM 571 O O . PHE A 1 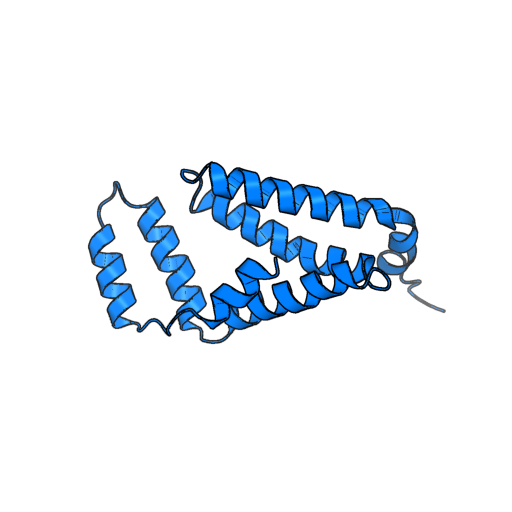72 ? -8.111 -0.694 13.105 1.00 85.06 72 PHE A O 1
ATOM 578 N N . VAL A 1 73 ? -9.967 -1.929 13.290 1.00 85.94 73 VAL A N 1
ATOM 579 C CA . VAL A 1 73 ? -9.343 -3.166 12.798 1.00 85.94 73 VAL A CA 1
ATOM 580 C C . VAL A 1 73 ? -8.988 -3.001 11.320 1.00 85.94 73 VAL A C 1
ATOM 582 O O . VAL A 1 73 ? -7.867 -3.295 10.917 1.00 85.94 73 VAL A O 1
ATOM 585 N N . GLY A 1 74 ? -9.915 -2.456 10.527 1.00 86.75 74 GLY A N 1
ATOM 586 C CA . GLY A 1 74 ? -9.687 -2.150 9.117 1.00 86.75 74 GLY A CA 1
ATOM 587 C C . GLY A 1 74 ? -8.502 -1.206 8.901 1.00 86.75 74 GLY A C 1
ATOM 588 O O . GLY A 1 74 ? -7.630 -1.518 8.095 1.00 86.75 74 GLY A O 1
ATOM 589 N N . SER A 1 75 ? -8.419 -0.093 9.640 1.00 89.19 75 SER A N 1
ATOM 590 C CA . SER A 1 75 ? -7.307 0.862 9.512 1.00 89.19 75 SER A CA 1
ATOM 591 C C . SER A 1 75 ? -5.970 0.257 9.940 1.00 89.19 75 SER A C 1
ATOM 593 O O . SER A 1 75 ? -4.970 0.421 9.240 1.00 89.19 75 SER A O 1
ATOM 595 N N . LEU A 1 76 ? -5.951 -0.516 11.031 1.00 90.62 76 LEU A N 1
ATOM 596 C CA . LEU A 1 76 ? -4.740 -1.164 11.532 1.00 90.62 76 LEU A CA 1
ATOM 597 C C . LEU A 1 76 ? -4.159 -2.162 10.520 1.00 90.62 76 LEU A C 1
ATOM 599 O O . LEU A 1 76 ? -2.961 -2.127 10.250 1.00 90.62 76 LEU A O 1
ATOM 603 N N . PHE A 1 77 ? -4.998 -3.013 9.921 1.00 90.12 77 PHE A N 1
ATOM 604 C CA . PHE A 1 77 ? -4.553 -3.978 8.909 1.00 90.12 77 PHE A CA 1
ATOM 605 C C . PHE A 1 77 ? -4.270 -3.338 7.545 1.00 90.12 77 PHE A C 1
ATOM 607 O O . PHE A 1 77 ? -3.403 -3.817 6.813 1.00 90.12 77 PHE A O 1
ATOM 614 N N . LEU A 1 78 ? -4.932 -2.228 7.204 1.00 91.12 78 LEU A N 1
ATOM 615 C CA . LEU A 1 78 ? -4.575 -1.451 6.015 1.00 91.12 78 LEU A CA 1
ATOM 616 C C . LEU A 1 78 ? -3.245 -0.725 6.164 1.00 91.12 78 LEU A C 1
ATOM 618 O O . LEU A 1 78 ? -2.626 -0.423 5.151 1.00 91.12 78 LEU A O 1
ATOM 622 N N . LEU A 1 79 ? -2.803 -0.413 7.382 1.00 92.38 79 LEU A N 1
ATOM 623 C CA . LEU A 1 79 ? -1.609 0.398 7.611 1.00 92.38 79 LEU A CA 1
ATOM 624 C C . LEU A 1 79 ? -0.350 -0.153 6.913 1.00 92.38 79 LEU A C 1
ATOM 626 O O . LEU A 1 79 ? 0.214 0.584 6.097 1.00 92.38 79 LEU A O 1
ATOM 630 N N . PRO A 1 80 ? 0.067 -1.423 7.124 1.00 91.88 80 PRO A N 1
ATOM 631 C CA . PRO A 1 80 ? 1.218 -1.991 6.416 1.00 91.88 80 PRO A CA 1
ATOM 632 C C . PRO A 1 80 ? 1.013 -2.043 4.896 1.00 91.88 80 PRO A C 1
ATOM 634 O O . PRO A 1 80 ? 1.971 -1.890 4.145 1.00 91.88 80 PRO A O 1
ATOM 637 N N . MET A 1 81 ? -0.230 -2.191 4.432 1.00 91.25 81 MET A N 1
ATOM 638 C CA . MET A 1 81 ? -0.565 -2.219 3.005 1.00 91.25 81 MET A CA 1
ATOM 639 C C . MET A 1 81 ? -0.395 -0.839 2.366 1.00 91.25 81 MET A C 1
ATOM 641 O O . MET A 1 81 ? 0.286 -0.698 1.356 1.00 91.25 81 MET A O 1
ATOM 645 N N . THR A 1 82 ? -0.959 0.201 2.982 1.00 93.00 82 THR A N 1
ATOM 646 C CA . THR A 1 82 ? -0.812 1.587 2.523 1.00 93.00 82 THR A CA 1
ATOM 647 C C . THR A 1 82 ? 0.633 2.070 2.600 1.00 93.00 82 THR A C 1
ATOM 649 O O . THR A 1 82 ? 1.068 2.777 1.697 1.00 93.00 82 THR A O 1
ATOM 652 N N . LEU A 1 83 ? 1.393 1.631 3.613 1.00 94.69 83 LEU A N 1
ATOM 653 C CA . LEU A 1 83 ? 2.833 1.864 3.686 1.00 94.69 83 LEU A CA 1
ATOM 654 C C . LEU A 1 83 ? 3.539 1.211 2.498 1.00 94.69 83 LEU A C 1
ATOM 656 O O . LEU A 1 83 ? 4.291 1.874 1.800 1.00 94.69 83 LEU A O 1
ATOM 660 N N . HIS A 1 84 ? 3.276 -0.070 2.240 1.00 91.81 84 HIS A N 1
ATOM 661 C CA . HIS A 1 84 ? 3.905 -0.792 1.139 1.00 91.81 84 HIS A CA 1
ATOM 662 C C . HIS A 1 84 ? 3.625 -0.143 -0.226 1.00 91.81 84 HIS A C 1
ATOM 664 O O . HIS A 1 84 ? 4.546 0.024 -1.017 1.00 91.81 84 HIS A O 1
ATOM 670 N N . ILE A 1 85 ? 2.381 0.274 -0.484 1.00 90.62 85 ILE A N 1
ATOM 671 C CA . ILE A 1 85 ? 2.001 0.971 -1.724 1.00 90.62 85 ILE A CA 1
ATOM 672 C C . ILE A 1 85 ? 2.712 2.318 -1.832 1.00 90.62 85 ILE A C 1
ATOM 674 O O . ILE A 1 85 ? 3.224 2.649 -2.895 1.00 90.62 85 ILE A O 1
ATOM 678 N N . PHE A 1 86 ? 2.764 3.091 -0.747 1.00 94.44 86 PHE A N 1
ATOM 679 C CA . PHE A 1 86 ? 3.489 4.358 -0.739 1.00 94.44 86 PHE A CA 1
ATOM 680 C C . PHE A 1 86 ? 4.986 4.152 -1.009 1.00 94.44 86 PHE A C 1
ATOM 682 O O . PHE A 1 86 ? 5.550 4.847 -1.845 1.00 94.44 86 PHE A O 1
ATOM 689 N N . LEU A 1 87 ? 5.620 3.167 -0.364 1.00 94.00 87 LEU A N 1
ATOM 690 C CA . LEU A 1 87 ? 7.029 2.842 -0.600 1.00 94.00 87 LEU A CA 1
ATOM 691 C C . LEU A 1 87 ? 7.268 2.356 -2.033 1.00 94.00 87 LEU A C 1
ATOM 693 O O . LEU A 1 87 ? 8.285 2.707 -2.621 1.00 94.00 87 LEU A O 1
ATOM 697 N N . PHE A 1 88 ? 6.335 1.596 -2.607 1.00 91.94 88 PHE A N 1
ATOM 698 C CA . PHE A 1 88 ? 6.401 1.203 -4.011 1.00 91.94 88 PHE A CA 1
ATOM 699 C C . PHE A 1 88 ? 6.486 2.438 -4.919 1.00 91.94 88 PHE A C 1
ATOM 701 O O . PHE A 1 88 ? 7.430 2.536 -5.694 1.00 91.94 88 PHE A O 1
ATOM 708 N N . HIS A 1 89 ? 5.605 3.429 -4.750 1.00 91.44 89 HIS A N 1
ATOM 709 C CA . HIS A 1 89 ? 5.668 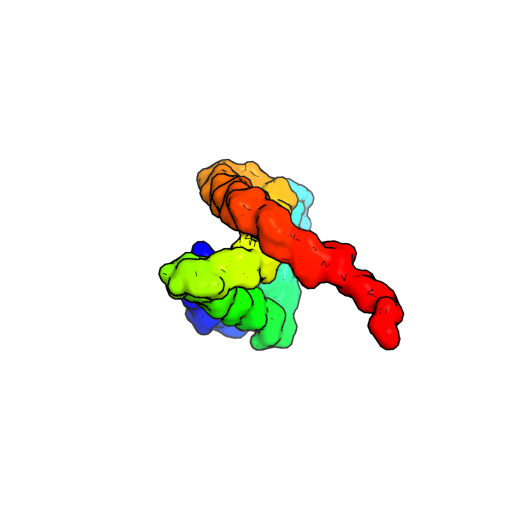4.647 -5.568 1.00 91.44 89 HIS A CA 1
ATOM 710 C C . HIS A 1 89 ? 6.895 5.504 -5.234 1.00 91.44 89 HIS A C 1
ATOM 712 O O . HIS A 1 89 ? 7.511 6.078 -6.119 1.00 91.44 89 HIS A O 1
ATOM 718 N N . LEU A 1 90 ? 7.306 5.560 -3.965 1.00 92.69 90 LEU A N 1
ATOM 719 C CA . LEU A 1 90 ? 8.462 6.350 -3.541 1.00 92.69 90 LEU A CA 1
ATOM 720 C C . LEU A 1 90 ? 9.789 5.824 -4.109 1.00 92.69 90 LEU A C 1
ATOM 722 O O . LEU A 1 90 ? 10.682 6.621 -4.377 1.00 92.69 90 LEU A O 1
ATOM 726 N N . PHE A 1 91 ? 9.939 4.505 -4.254 1.00 91.50 91 PHE A N 1
ATOM 727 C CA . PHE A 1 91 ? 11.194 3.889 -4.694 1.00 91.50 91 PHE A CA 1
ATOM 728 C C . PHE A 1 91 ? 11.194 3.444 -6.159 1.00 91.50 91 PHE A C 1
ATOM 730 O O . PHE A 1 91 ? 12.252 3.469 -6.779 1.00 91.50 91 PHE A O 1
ATOM 737 N N . LEU A 1 92 ? 10.051 3.022 -6.711 1.00 88.31 92 LEU A N 1
ATOM 738 C CA . LEU A 1 92 ? 9.960 2.431 -8.056 1.00 88.31 92 LEU A CA 1
ATOM 739 C C . LEU A 1 92 ? 9.242 3.335 -9.076 1.00 88.31 92 LEU A C 1
ATOM 741 O O . LEU A 1 92 ? 9.353 3.068 -10.270 1.00 88.31 92 LEU A O 1
ATOM 745 N N . GLU A 1 93 ? 8.530 4.380 -8.632 1.00 86.00 93 GLU A N 1
ATOM 746 C CA . GLU A 1 93 ? 7.756 5.313 -9.483 1.00 86.00 93 GLU A CA 1
ATOM 747 C C . GLU A 1 93 ? 7.846 6.766 -8.975 1.00 86.00 93 GLU A C 1
ATOM 749 O O . GLU A 1 93 ? 6.868 7.515 -8.968 1.00 86.00 93 GLU A O 1
ATOM 754 N N . ALA A 1 94 ? 9.022 7.184 -8.495 1.00 85.19 94 ALA A N 1
ATOM 755 C CA . ALA A 1 94 ? 9.203 8.520 -7.915 1.00 85.19 94 ALA A CA 1
ATOM 756 C C . ALA A 1 94 ? 8.990 9.655 -8.937 1.00 85.19 94 ALA A C 1
ATOM 758 O O . ALA A 1 94 ? 8.707 10.794 -8.564 1.00 85.19 94 ALA A O 1
ATOM 759 N N . ASP A 1 95 ? 9.138 9.341 -10.223 1.00 86.12 95 ASP A N 1
ATOM 760 C CA . ASP A 1 95 ? 8.852 10.210 -11.358 1.00 86.12 95 ASP A CA 1
ATOM 761 C C . ASP A 1 95 ? 7.343 10.426 -11.576 1.00 86.12 95 ASP A C 1
ATOM 763 O O . ASP A 1 95 ? 6.935 11.488 -12.057 1.00 86.12 95 ASP A O 1
ATOM 767 N N . GLU A 1 96 ? 6.493 9.494 -11.132 1.00 87.00 96 GLU A N 1
ATOM 768 C CA . GLU A 1 96 ? 5.030 9.598 -11.173 1.00 87.00 96 GLU A CA 1
ATOM 769 C C . GLU A 1 96 ? 4.495 10.387 -9.958 1.00 87.00 96 GLU A C 1
ATOM 771 O O . GLU A 1 96 ? 3.744 9.894 -9.113 1.00 87.00 96 GLU A O 1
ATOM 776 N N . VAL A 1 97 ? 4.870 11.671 -9.876 1.00 90.44 97 VAL A N 1
ATOM 777 C CA . VAL A 1 97 ? 4.581 12.575 -8.738 1.00 90.44 97 VAL A CA 1
ATOM 778 C C . VAL A 1 97 ? 3.098 12.583 -8.335 1.00 90.44 97 VAL A C 1
ATOM 780 O O . VAL A 1 97 ? 2.771 12.681 -7.151 1.00 90.44 97 VAL A O 1
ATOM 783 N N . GLY A 1 98 ? 2.187 12.470 -9.307 1.00 91.94 98 GLY A N 1
ATOM 784 C CA . GLY A 1 98 ? 0.745 12.428 -9.054 1.00 91.94 98 GLY A CA 1
ATOM 785 C C . GLY A 1 98 ? 0.319 11.215 -8.220 1.00 91.94 98 GLY A C 1
ATOM 786 O O . GLY A 1 98 ? -0.402 11.372 -7.230 1.00 91.94 98 GLY A O 1
ATOM 787 N N . GLU A 1 99 ? 0.799 10.023 -8.577 1.00 89.38 99 GLU A N 1
ATOM 788 C CA . GLU A 1 99 ? 0.495 8.783 -7.856 1.00 89.38 99 GLU A CA 1
ATOM 789 C C . GLU A 1 99 ? 1.219 8.733 -6.505 1.00 89.38 99 GLU A C 1
ATOM 791 O O . GLU A 1 99 ? 0.636 8.331 -5.493 1.00 89.38 99 GLU A O 1
ATOM 796 N N . LEU A 1 100 ? 2.447 9.256 -6.438 1.00 92.50 100 LEU A N 1
ATOM 797 C CA . LEU A 1 100 ? 3.193 9.390 -5.187 1.00 92.50 100 LEU A CA 1
ATOM 798 C C . LEU A 1 100 ? 2.458 10.270 -4.162 1.00 92.50 100 LEU A C 1
ATOM 800 O O . LEU A 1 100 ? 2.309 9.887 -2.998 1.00 92.50 100 LEU A O 1
ATOM 804 N N . ILE A 1 101 ? 1.950 11.435 -4.579 1.00 94.81 101 ILE A N 1
ATOM 805 C CA . ILE A 1 101 ? 1.176 12.323 -3.698 1.00 94.81 101 ILE A CA 1
ATOM 806 C C . ILE A 1 101 ? -0.130 11.650 -3.274 1.00 94.81 101 ILE A C 1
ATOM 808 O O . ILE A 1 101 ? -0.505 11.710 -2.100 1.00 94.81 101 ILE A O 1
ATOM 812 N N . GLN A 1 102 ? -0.827 10.994 -4.206 1.00 92.62 102 GLN A N 1
ATOM 813 C CA . GLN A 1 102 ? -2.084 10.313 -3.907 1.00 92.62 102 GLN A CA 1
ATOM 814 C C . GLN A 1 102 ? -1.885 9.203 -2.869 1.00 92.62 102 GLN A C 1
ATOM 816 O O . GLN A 1 102 ? -2.612 9.139 -1.874 1.00 92.62 102 GLN A O 1
ATOM 821 N N . THR A 1 103 ? -0.902 8.333 -3.080 1.00 93.00 103 THR A N 1
ATOM 822 C CA . THR A 1 103 ? -0.631 7.199 -2.191 1.00 93.00 103 THR A CA 1
ATOM 823 C C . THR A 1 103 ? -0.057 7.649 -0.853 1.00 93.00 103 THR A C 1
ATOM 825 O O . THR A 1 103 ? -0.475 7.128 0.182 1.00 93.00 103 THR A O 1
ATOM 828 N N . GLY A 1 104 ? 0.787 8.685 -0.841 1.00 94.69 104 GLY A N 1
ATOM 829 C CA . GLY A 1 104 ? 1.243 9.337 0.386 1.00 94.69 104 GLY A CA 1
ATOM 830 C C . GLY A 1 104 ? 0.092 9.947 1.191 1.00 94.69 104 GLY A C 1
ATOM 831 O O . GLY A 1 104 ? 0.006 9.744 2.402 1.00 94.69 104 GLY A O 1
ATOM 832 N N . GLY A 1 105 ? -0.854 10.617 0.526 1.00 95.25 105 GLY A N 1
ATOM 833 C CA . GLY A 1 105 ? -2.064 11.147 1.156 1.00 95.25 105 GLY A CA 1
ATOM 834 C C . GLY A 1 105 ? -2.950 10.051 1.752 1.00 95.25 105 GLY A C 1
ATOM 835 O O . GLY A 1 105 ? -3.386 10.157 2.898 1.00 95.25 105 GLY A O 1
ATOM 836 N N . LEU A 1 106 ? -3.171 8.958 1.015 1.00 92.50 106 LEU A N 1
ATOM 837 C CA . LEU A 1 106 ? -3.924 7.798 1.507 1.00 92.50 106 LEU A CA 1
ATOM 838 C C . LEU A 1 106 ? -3.248 7.141 2.717 1.00 92.50 106 LEU A C 1
ATOM 840 O O . LEU A 1 106 ? -3.933 6.771 3.672 1.00 92.50 106 LEU A O 1
ATOM 844 N N . PHE A 1 107 ? -1.919 7.028 2.705 1.00 95.31 107 PHE A N 1
ATOM 845 C CA . PHE A 1 107 ? -1.156 6.511 3.837 1.00 95.31 107 PHE A CA 1
ATOM 846 C C . PHE A 1 107 ? -1.270 7.424 5.065 1.00 95.31 107 PHE A C 1
ATOM 848 O O . PHE A 1 107 ? -1.571 6.945 6.159 1.00 95.31 107 PHE A O 1
ATOM 855 N N . ALA A 1 108 ? -1.138 8.741 4.884 1.00 95.88 108 ALA A N 1
ATOM 856 C CA . ALA A 1 108 ? -1.306 9.720 5.956 1.00 95.88 108 ALA A CA 1
ATOM 857 C C . ALA A 1 108 ? -2.721 9.694 6.562 1.00 95.88 108 ALA A C 1
ATOM 859 O O . ALA A 1 108 ? -2.874 9.710 7.785 1.00 95.88 108 ALA A O 1
ATOM 860 N N . ILE A 1 109 ? -3.761 9.588 5.727 1.00 93.94 109 ILE A N 1
ATOM 861 C CA . ILE A 1 109 ? -5.149 9.428 6.186 1.00 93.94 109 ILE A CA 1
ATOM 862 C C . ILE A 1 109 ? -5.292 8.147 7.009 1.00 93.94 109 ILE A C 1
ATOM 864 O O . ILE A 1 109 ? -5.907 8.169 8.075 1.00 93.94 109 ILE A O 1
ATOM 868 N N . ASN A 1 110 ? -4.711 7.037 6.554 1.00 92.88 110 ASN A N 1
ATOM 869 C CA . ASN A 1 110 ? -4.793 5.779 7.283 1.00 92.88 110 ASN A CA 1
ATOM 870 C C . ASN A 1 110 ? -4.094 5.859 8.654 1.00 92.88 110 ASN A C 1
ATOM 872 O O . ASN A 1 110 ? -4.671 5.450 9.661 1.00 92.88 110 ASN A O 1
ATOM 876 N N . ILE A 1 111 ? -2.915 6.489 8.731 1.00 93.50 111 ILE A N 1
ATOM 877 C CA . ILE A 1 111 ? -2.252 6.802 10.009 1.00 93.50 111 ILE A CA 1
ATOM 878 C C . ILE A 1 111 ? -3.191 7.606 10.919 1.00 93.50 111 ILE A C 1
ATOM 880 O O . ILE A 1 111 ? -3.374 7.252 12.085 1.00 93.50 111 ILE A O 1
ATOM 884 N N . ALA A 1 112 ? -3.821 8.663 10.399 1.00 92.94 112 ALA A N 1
ATOM 885 C CA . ALA A 1 112 ? -4.737 9.493 11.177 1.00 92.94 112 ALA A CA 1
ATOM 886 C C . ALA A 1 112 ? -5.939 8.693 11.711 1.00 92.94 112 ALA A C 1
ATOM 888 O O . ALA A 1 112 ? -6.339 8.884 12.860 1.00 92.94 112 ALA A O 1
ATOM 889 N N . LEU A 1 113 ? -6.481 7.758 10.923 1.00 90.06 113 LEU A N 1
ATOM 890 C CA . LEU A 1 113 ? -7.559 6.860 11.352 1.00 90.06 113 LEU A CA 1
ATOM 891 C C . LEU A 1 113 ? -7.120 5.920 12.482 1.00 90.06 113 LEU A C 1
ATOM 893 O O . LEU A 1 113 ? -7.871 5.727 13.436 1.00 90.06 113 LEU A O 1
ATOM 897 N N . VAL A 1 114 ? -5.908 5.363 12.413 1.00 90.06 114 VAL A N 1
ATOM 898 C CA . VAL A 1 114 ? -5.359 4.511 13.485 1.00 90.06 114 VAL A CA 1
ATOM 899 C C . VAL A 1 114 ? -5.113 5.322 14.764 1.00 90.06 114 VAL A C 1
ATOM 901 O O . VAL A 1 114 ? -5.443 4.862 15.860 1.00 90.06 114 VAL A O 1
ATOM 904 N N . LEU A 1 115 ? -4.578 6.542 14.640 1.00 89.69 115 LEU A N 1
ATOM 905 C CA . LEU A 1 115 ? -4.303 7.444 15.767 1.00 89.69 115 LEU A CA 1
ATOM 906 C C . LEU A 1 115 ? -5.575 7.991 16.428 1.00 89.69 115 LEU A C 1
ATOM 908 O O . LEU A 1 115 ? -5.591 8.208 17.641 1.00 89.69 115 LEU A O 1
ATOM 912 N N . LYS A 1 116 ? -6.651 8.203 15.662 1.00 88.25 116 LYS A N 1
ATOM 913 C CA . LYS A 1 116 ? -7.949 8.645 16.195 1.00 88.25 116 LYS A CA 1
ATOM 914 C C . LYS A 1 116 ? -8.500 7.664 17.235 1.00 88.25 116 LYS A C 1
ATOM 916 O O . LYS A 1 116 ? -9.073 8.081 18.234 1.00 88.25 116 LYS A O 1
ATOM 921 N N . GLU A 1 117 ? -8.258 6.373 17.040 1.00 84.50 117 GLU A N 1
ATOM 922 C CA . GLU A 1 117 ? -8.729 5.282 17.900 1.00 84.50 117 GLU A CA 1
ATOM 923 C C . GLU A 1 117 ? -7.704 4.897 18.991 1.00 84.50 117 GLU A C 1
ATOM 925 O O . GLU A 1 117 ? -7.718 3.775 19.504 1.00 84.50 117 GLU A O 1
ATOM 930 N N . LYS A 1 118 ? -6.814 5.826 19.382 1.00 77.62 118 LYS A N 1
ATOM 931 C CA . LYS A 1 118 ? -5.745 5.620 20.384 1.00 77.62 118 LYS A CA 1
ATOM 932 C C . LYS A 1 118 ? -6.204 5.000 21.705 1.00 77.62 118 LYS A C 1
ATOM 934 O O . LYS A 1 118 ? -5.433 4.314 22.369 1.00 77.62 118 LYS A O 1
ATOM 939 N N . GLU A 1 119 ? -7.456 5.217 22.102 1.00 76.50 119 GLU A N 1
ATOM 940 C CA . GLU A 1 119 ? -8.016 4.652 23.335 1.00 76.50 119 GLU A CA 1
ATOM 941 C C . GLU A 1 119 ? -8.087 3.118 23.289 1.00 76.50 119 GLU A C 1
ATOM 943 O O . GLU A 1 119 ? -7.873 2.458 24.307 1.00 76.50 119 GLU A O 1
ATOM 948 N N . LYS A 1 120 ? -8.280 2.541 22.095 1.00 76.38 120 LYS A N 1
ATOM 949 C CA . LYS A 1 120 ? -8.339 1.090 21.865 1.00 76.38 120 LYS A CA 1
ATOM 950 C C . LYS A 1 120 ? -6.960 0.428 21.817 1.00 76.38 120 LYS A C 1
ATOM 952 O O . LYS A 1 120 ? -6.869 -0.790 21.950 1.00 76.38 120 LYS A O 1
ATOM 957 N N . TRP A 1 121 ? -5.876 1.203 21.700 1.00 76.94 121 TRP A N 1
ATOM 958 C CA . TRP A 1 121 ? -4.505 0.675 21.640 1.00 76.94 121 TRP A CA 1
ATOM 959 C C . TRP A 1 121 ? -4.109 -0.073 22.913 1.00 76.94 121 TRP A C 1
ATOM 961 O O . TRP A 1 121 ? -3.321 -1.016 22.856 1.00 76.94 121 TRP A O 1
ATOM 971 N N . LYS A 1 122 ? -4.695 0.306 24.059 1.00 67.75 122 LYS A N 1
ATOM 972 C CA . LYS A 1 122 ? -4.465 -0.365 25.345 1.00 67.75 122 LYS A CA 1
ATOM 973 C C . LYS A 1 122 ? -4.806 -1.853 25.280 1.00 67.75 122 LYS A C 1
ATOM 975 O O . LYS A 1 122 ? -4.087 -2.647 25.862 1.00 67.75 122 LYS A O 1
ATOM 980 N N . HIS A 1 123 ? -5.833 -2.246 24.530 1.00 70.88 123 HIS A N 1
ATOM 981 C CA . HIS A 1 123 ? -6.219 -3.654 24.389 1.00 70.88 123 HIS A CA 1
ATOM 982 C C . HIS A 1 123 ? -5.309 -4.453 23.441 1.00 70.88 123 HIS A C 1
ATOM 984 O O . HIS A 1 123 ? -5.293 -5.675 23.517 1.00 70.88 123 HIS A O 1
ATOM 990 N N . LEU A 1 124 ? -4.549 -3.780 22.567 1.00 68.56 124 LEU A N 1
ATOM 991 C CA . LEU A 1 124 ? -3.593 -4.411 21.646 1.00 68.56 124 LEU A CA 1
ATOM 992 C C . LEU A 1 124 ? -2.197 -4.554 22.254 1.00 68.56 124 LEU A C 1
ATOM 994 O O . LEU A 1 124 ? -1.553 -5.580 22.078 1.00 68.56 124 LEU A O 1
ATOM 998 N N . LEU A 1 125 ? -1.726 -3.516 22.950 1.00 69.00 125 LEU A N 1
ATOM 999 C CA . LEU A 1 125 ? -0.372 -3.468 23.508 1.00 69.00 125 LEU A CA 1
ATOM 1000 C C . LEU A 1 125 ? -0.297 -4.027 24.934 1.00 69.00 125 LEU A C 1
ATOM 1002 O O . LEU A 1 125 ? 0.783 -4.395 25.386 1.00 69.00 125 LEU A O 1
ATOM 1006 N N . TRP A 1 126 ? -1.426 -4.101 25.647 1.00 65.75 126 TRP A N 1
ATOM 1007 C CA . TRP A 1 126 ? -1.483 -4.615 27.013 1.00 65.75 126 TRP A CA 1
ATOM 1008 C C . TRP A 1 126 ? -2.131 -6.000 27.059 1.00 65.75 126 TRP A C 1
ATOM 1010 O O . TRP A 1 126 ? -3.279 -6.170 27.471 1.00 65.75 126 TRP A O 1
ATOM 1020 N N . ILE A 1 127 ? -1.366 -7.016 26.670 1.00 63.59 127 ILE A N 1
ATOM 1021 C CA . ILE A 1 127 ? -1.672 -8.403 27.022 1.00 63.59 127 ILE A CA 1
ATOM 1022 C C . ILE A 1 127 ? -1.173 -8.582 28.459 1.00 63.59 127 ILE A C 1
ATOM 1024 O O . ILE A 1 127 ? 0.035 -8.585 28.683 1.00 63.59 127 ILE A O 1
ATOM 1028 N N . LYS A 1 128 ? -2.069 -8.669 29.456 1.00 59.19 128 LYS A N 1
ATOM 1029 C CA . LYS A 1 128 ? -1.654 -9.066 30.815 1.00 59.19 128 LYS A CA 1
ATOM 1030 C C . LYS A 1 128 ? -1.048 -10.471 30.708 1.00 59.19 128 LYS A C 1
ATOM 1032 O O . LYS A 1 128 ? -1.784 -11.380 30.334 1.00 59.19 128 LYS A O 1
ATOM 1037 N N . PRO A 1 129 ? 0.250 -10.663 30.996 1.00 66.81 129 PRO A N 1
ATOM 1038 C CA . PRO A 1 129 ? 0.911 -11.909 30.634 1.00 66.81 129 PRO A CA 1
ATOM 1039 C C . PRO A 1 129 ? 0.495 -13.098 31.508 1.00 66.81 129 PRO A C 1
ATOM 1041 O O . PRO A 1 129 ? 0.679 -14.225 31.076 1.00 66.81 129 PRO A O 1
ATOM 1044 N N . PHE A 1 130 ? -0.108 -12.888 32.683 1.00 61.50 130 PHE A N 1
ATOM 1045 C CA . PHE A 1 130 ? -0.588 -13.968 33.547 1.00 61.50 130 PHE A CA 1
ATOM 1046 C C . PHE A 1 130 ? -1.801 -13.491 34.359 1.00 61.50 130 PHE A C 1
ATOM 1048 O O . PHE A 1 130 ? -1.782 -12.380 34.901 1.00 61.50 130 PHE A O 1
ATOM 1055 N N . GLN A 1 131 ? -2.850 -14.315 34.402 1.00 51.53 131 GLN A N 1
ATOM 1056 C CA . GLN A 1 131 ? -3.994 -14.207 35.308 1.00 51.53 131 GLN A CA 1
ATOM 1057 C C . GLN A 1 131 ? -4.012 -15.446 36.199 1.00 51.53 131 GLN A C 1
ATOM 1059 O O . GLN A 1 131 ? -3.700 -16.533 35.663 1.00 51.53 131 GLN A O 1
#

Radius of gyration: 18.07 Å; chains: 1; bounding box: 40×29×59 Å

Sequence (131 aa):
MIYGGVQKFQSPPITPIEVLEKANKFSSPENEPTLQKILYISGVKQTGYFWQVLGFCELLFGFLLIIQITGFVGSLFLLPMTLHIFLFHLFLEADEVGELIQTGGLFAINIALVLKEKEKWKHLLWIKPFQ

Foldseek 3Di:
DLVQLVVLVVDDQDDPVNLVVVLVVQVDPVSVLVSVLSCVVNVCSNVVPNSNVLSVLCNVLVVLCVVVVNNLVSLVSCQVSLVVLLVCCVRRVVVPVVSNVVSVVVNVVSVVSNVVVVVCVCVVVDDPPDD